Protein AF-A0A972Y7F3-F1 (afdb_monomer)

Secondary structure (DSSP, 8-state):
-EEEEE-TTS-EEEEEE-HHHHHHHTS--TT-BGGGG--HHHHHHHHHHHHHHHHHTS-EEEEEEEE-TTS-EEEEEEEEEEE--SS--TT--EEEEEEEESS-GGGGTTPPP-EEEEEEEEPPPPSSPPP---------

Foldseek 3Di:
DWKWKQDPVRFTATPGDDPVQCLQQVHDRHRPGPLVLDDDPRSVVVVVQQVLQQVQQAKKKWWKWFAFPVGQIFIKMKMKGWDDDPDPPVRITMIDMDIDTPDDPVSCVSTHGRHMGTDDIGHGDDPDDPPPDDDDDDDD

Sequence (140 aa):
LFVIQRSDEGRWLFRNAGDQLNKLLGRDLGQHDCLDFWTGHDRRMVESLIDSVRESRKPGILHATGDTLTGTSVNIELTFAPLPNPQKAANQSRLLGLYQVLQPQLILKGRPVWRHRVTAIYPPKPDRQPPQVRLVASND

pLDDT: mean 89.71, std 11.24, range [52.91, 98.56]

Solvent-accessible surface area (backbone atoms only — not comparable to full-atom values): 8008 Å² total; per-residue (Å²): 89,33,31,34,30,41,43,97,88,68,45,40,23,26,78,44,65,41,71,69,55,25,50,44,55,65,43,84,50,75,69,36,48,65,58,72,60,36,56,79,68,44,27,56,53,52,50,53,41,53,51,45,13,61,75,68,61,32,52,24,39,35,35,27,39,31,28,26,93,88,72,52,74,43,47,31,43,38,39,40,31,59,40,90,62,92,64,87,57,89,77,58,52,36,35,39,33,37,71,42,67,76,55,70,68,72,78,49,69,84,52,29,44,68,47,55,44,73,75,46,76,45,65,41,82,70,94,60,84,72,79,85,78,79,87,77,85,82,87,130

Structure (mmCIF, N/CA/C/O backbone):
data_AF-A0A972Y7F3-F1
#
_entry.id   AF-A0A972Y7F3-F1
#
loop_
_atom_site.group_PDB
_atom_site.id
_atom_site.type_symbol
_atom_site.label_atom_id
_atom_site.label_alt_id
_atom_site.label_comp_id
_atom_site.label_asym_id
_atom_site.label_entity_id
_atom_site.label_seq_id
_atom_site.pdbx_PDB_ins_code
_atom_site.Cartn_x
_atom_site.Cartn_y
_atom_site.Cartn_z
_atom_site.occupancy
_atom_site.B_iso_or_equiv
_atom_site.auth_seq_id
_atom_site.auth_comp_id
_atom_site.auth_asym_id
_atom_site.auth_atom_id
_atom_site.pdbx_PDB_model_num
ATOM 1 N N . LEU A 1 1 ? 7.410 2.488 8.129 1.00 92.31 1 LEU A N 1
ATOM 2 C CA . LEU A 1 1 ? 8.309 2.067 7.030 1.00 92.31 1 LEU A CA 1
ATOM 3 C C . LEU A 1 1 ? 8.355 0.549 6.977 1.00 92.31 1 LEU A C 1
ATOM 5 O O . LEU A 1 1 ? 8.213 -0.090 8.017 1.00 92.31 1 LEU A O 1
ATOM 9 N N . PHE A 1 2 ? 8.540 -0.005 5.789 1.00 95.62 2 PHE A N 1
ATOM 10 C CA . PHE A 1 2 ? 8.709 -1.430 5.541 1.00 95.62 2 PHE A CA 1
ATOM 11 C C . PHE A 1 2 ? 9.546 -1.643 4.276 1.00 95.62 2 PHE A C 1
ATOM 13 O O . PHE A 1 2 ? 9.724 -0.723 3.484 1.00 95.62 2 PHE A O 1
ATOM 20 N N . VAL A 1 3 ? 10.058 -2.850 4.071 1.00 95.75 3 VAL A N 1
ATOM 21 C CA . VAL A 1 3 ? 10.740 -3.259 2.843 1.00 95.75 3 VAL A CA 1
ATOM 22 C C . VAL A 1 3 ? 10.045 -4.489 2.295 1.00 95.75 3 VAL A C 1
ATOM 24 O O . VAL A 1 3 ? 9.919 -5.489 3.004 1.00 95.75 3 VAL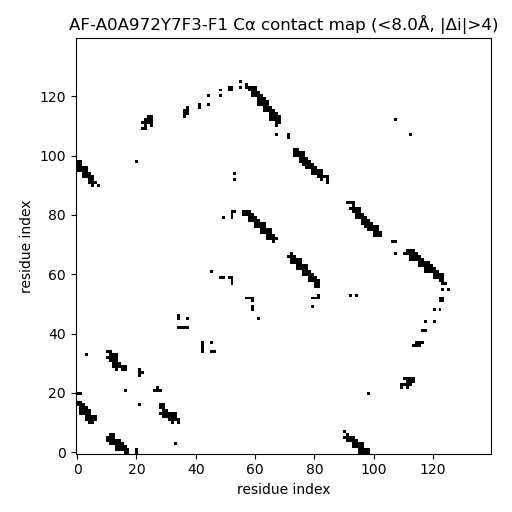 A O 1
ATOM 27 N N . ILE A 1 4 ? 9.665 -4.429 1.022 1.00 96.06 4 ILE A N 1
ATOM 28 C CA . ILE A 1 4 ? 9.199 -5.590 0.264 1.00 96.06 4 ILE A CA 1
ATOM 29 C C . ILE A 1 4 ? 10.252 -6.009 -0.752 1.00 96.06 4 ILE A C 1
ATOM 31 O O . ILE A 1 4 ? 11.029 -5.193 -1.253 1.00 96.06 4 ILE A O 1
ATOM 35 N N . GLN A 1 5 ? 10.283 -7.298 -1.050 1.00 94.38 5 GLN A N 1
ATOM 36 C CA . GLN A 1 5 ? 11.164 -7.869 -2.053 1.00 94.38 5 GLN A CA 1
ATOM 37 C C . GLN A 1 5 ? 10.403 -8.877 -2.894 1.00 94.38 5 GLN A C 1
ATOM 39 O O . GLN A 1 5 ? 9.663 -9.703 -2.358 1.00 94.38 5 GLN A O 1
ATOM 44 N N . ARG A 1 6 ? 10.647 -8.838 -4.202 1.00 93.25 6 ARG A N 1
ATOM 45 C CA . ARG A 1 6 ? 10.110 -9.831 -5.124 1.00 93.25 6 ARG A CA 1
ATOM 46 C C . ARG A 1 6 ? 10.744 -11.199 -4.852 1.00 93.25 6 ARG A C 1
ATOM 48 O O . ARG A 1 6 ? 11.971 -11.296 -4.766 1.00 93.25 6 ARG A O 1
ATOM 55 N N . SER A 1 7 ? 9.924 -12.227 -4.661 1.00 91.31 7 SER A N 1
ATOM 56 C CA . SER A 1 7 ? 10.361 -13.624 -4.625 1.00 91.31 7 SER A CA 1
ATOM 57 C C . SER A 1 7 ? 10.546 -14.174 -6.041 1.00 91.31 7 SER A C 1
ATOM 59 O O . SER A 1 7 ? 10.103 -13.562 -7.015 1.00 91.31 7 SER A O 1
ATOM 61 N N . ASP A 1 8 ? 11.159 -15.351 -6.150 1.00 88.44 8 ASP A N 1
ATOM 62 C CA . ASP A 1 8 ? 11.318 -16.049 -7.433 1.00 88.44 8 ASP A CA 1
ATOM 63 C C . ASP A 1 8 ? 9.964 -16.480 -8.029 1.00 88.44 8 ASP A C 1
ATOM 65 O O . ASP A 1 8 ? 9.802 -16.536 -9.243 1.00 88.44 8 ASP A O 1
ATOM 69 N N . GLU A 1 9 ? 8.955 -16.677 -7.177 1.00 89.44 9 GLU A N 1
ATOM 70 C CA . GLU A 1 9 ? 7.557 -16.945 -7.553 1.00 89.44 9 GLU A CA 1
ATOM 71 C C . GLU A 1 9 ? 6.778 -15.670 -7.934 1.00 89.44 9 GLU A C 1
ATOM 73 O O . GLU A 1 9 ? 5.576 -15.716 -8.181 1.00 89.44 9 GLU A O 1
ATOM 78 N N . GLY A 1 10 ? 7.431 -14.504 -7.939 1.00 88.88 10 GLY A N 1
ATOM 79 C CA . GLY A 1 10 ? 6.825 -13.231 -8.326 1.00 88.88 10 GLY A CA 1
ATOM 80 C C . GLY A 1 10 ? 6.041 -12.506 -7.227 1.00 88.88 10 GLY A C 1
ATOM 81 O O . GLY A 1 10 ? 5.544 -11.414 -7.491 1.00 88.88 10 GLY A O 1
ATOM 82 N N . ARG A 1 11 ? 5.978 -13.047 -6.004 1.00 93.62 11 ARG A N 1
ATOM 83 C CA . ARG A 1 11 ? 5.279 -12.444 -4.851 1.00 93.62 11 ARG A CA 1
ATOM 84 C C . ARG A 1 11 ? 6.071 -11.296 -4.233 1.00 93.62 11 ARG A C 1
ATOM 86 O O . ARG A 1 11 ? 7.302 -11.321 -4.241 1.00 93.62 11 ARG A O 1
ATOM 93 N N . TRP A 1 12 ? 5.394 -10.323 -3.624 1.00 95.12 12 TRP A N 1
ATOM 94 C CA . TRP A 1 12 ? 6.042 -9.172 -2.981 1.00 95.12 12 TRP A CA 1
ATOM 95 C C . TRP A 1 12 ? 6.097 -9.334 -1.467 1.00 95.12 12 TRP A C 1
ATOM 97 O O . TRP A 1 12 ? 5.266 -8.811 -0.731 1.00 95.12 12 TRP A O 1
ATOM 107 N N . LEU A 1 13 ? 7.106 -10.060 -0.991 1.00 95.50 13 LEU A N 1
ATOM 108 C CA . LEU A 1 13 ? 7.199 -10.450 0.413 1.00 95.50 13 LEU A CA 1
ATOM 109 C C . LEU A 1 13 ? 7.775 -9.331 1.280 1.00 95.50 13 LEU A C 1
ATOM 111 O O . LEU A 1 13 ? 8.808 -8.750 0.931 1.00 95.50 13 LEU A O 1
ATOM 115 N N . PHE A 1 14 ? 7.189 -9.085 2.452 1.00 95.50 14 PHE A N 1
ATOM 116 C CA . PHE A 1 14 ? 7.831 -8.241 3.460 1.00 95.50 14 PHE A CA 1
ATOM 117 C C . PHE A 1 14 ? 9.122 -8.901 3.956 1.00 95.50 14 PHE A C 1
ATOM 119 O O . PHE A 1 14 ? 9.129 -10.018 4.479 1.00 95.50 14 PHE A O 1
ATOM 126 N N . ARG A 1 15 ? 10.233 -8.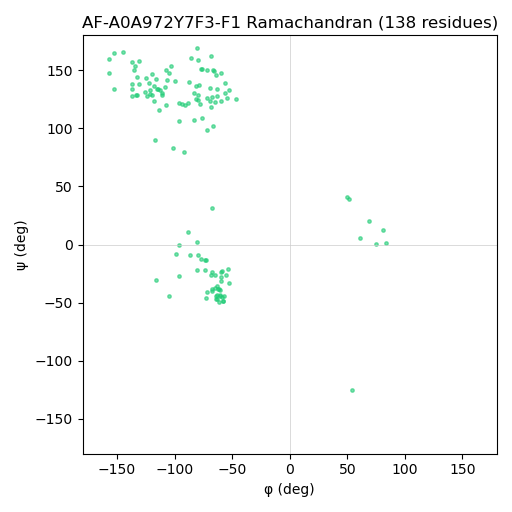178 3.811 1.00 93.44 15 ARG A N 1
ATOM 127 C CA . ARG A 1 15 ? 11.543 -8.536 4.379 1.00 93.44 15 ARG A CA 1
ATOM 128 C C . ARG A 1 15 ? 11.800 -7.849 5.706 1.00 93.44 15 ARG A C 1
ATOM 130 O O . ARG A 1 15 ? 12.562 -8.352 6.520 1.00 93.44 15 ARG A O 1
ATOM 137 N N . ASN A 1 16 ? 11.187 -6.690 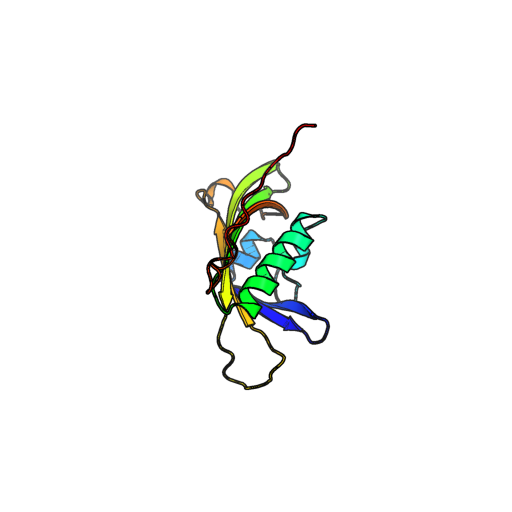5.897 1.00 91.44 16 ASN A N 1
ATOM 138 C CA . ASN A 1 16 ? 11.226 -5.944 7.139 1.00 91.44 16 ASN A CA 1
ATOM 139 C C . ASN A 1 16 ? 9.941 -5.118 7.231 1.00 91.44 16 ASN A C 1
ATOM 141 O O . ASN A 1 16 ? 9.564 -4.463 6.260 1.00 91.44 16 ASN A O 1
ATOM 145 N N . ALA A 1 17 ? 9.288 -5.126 8.382 1.00 90.94 17 ALA A N 1
ATOM 146 C CA . ALA A 1 17 ? 8.241 -4.182 8.722 1.00 90.94 17 ALA A CA 1
ATOM 147 C C . ALA A 1 17 ? 8.458 -3.742 10.168 1.00 90.94 17 ALA A C 1
ATOM 149 O O . ALA A 1 17 ? 8.710 -4.573 11.036 1.00 90.94 17 ALA A O 1
ATOM 150 N N . GLY A 1 18 ? 8.381 -2.436 10.429 1.00 87.25 18 GLY A N 1
ATOM 151 C CA . GLY A 1 18 ? 8.495 -1.948 11.802 1.00 87.25 18 GLY A CA 1
ATOM 152 C C . GLY A 1 18 ? 7.314 -2.407 12.662 1.00 87.25 18 GLY A C 1
ATOM 153 O O . GLY A 1 18 ? 6.189 -2.493 12.168 1.00 87.25 18 GLY A O 1
ATOM 154 N N . ASP A 1 19 ? 7.541 -2.606 13.963 1.00 90.88 19 ASP A N 1
ATOM 155 C CA . ASP A 1 19 ? 6.533 -3.096 14.921 1.00 90.88 19 ASP A CA 1
ATOM 156 C C . ASP A 1 19 ? 5.226 -2.298 14.910 1.00 90.88 19 ASP A C 1
ATOM 158 O O . ASP A 1 19 ? 4.141 -2.842 15.117 1.00 90.88 19 ASP A O 1
ATOM 162 N N . GLN A 1 20 ? 5.309 -0.991 14.652 1.00 90.19 20 GLN A N 1
ATOM 163 C CA . GLN A 1 20 ? 4.128 -0.141 14.536 1.00 90.19 20 GLN A CA 1
ATOM 164 C C . GLN A 1 20 ? 3.228 -0.566 13.370 1.00 90.19 20 GLN A C 1
ATOM 166 O O . GLN A 1 20 ? 2.009 -0.538 13.507 1.00 90.19 20 GLN A O 1
ATOM 171 N N . LEU A 1 21 ? 3.806 -0.982 12.240 1.00 93.56 21 LEU A N 1
ATOM 172 C CA . LEU A 1 21 ? 3.034 -1.453 11.095 1.00 93.56 21 LEU A CA 1
ATOM 173 C C . LEU A 1 21 ? 2.404 -2.821 11.374 1.00 93.56 21 LEU A C 1
ATOM 175 O O . LEU A 1 21 ? 1.229 -3.006 11.068 1.00 93.56 21 LEU A O 1
ATOM 179 N N . ASN A 1 22 ? 3.137 -3.728 12.027 1.00 93.56 22 ASN A N 1
ATOM 180 C CA . ASN A 1 22 ? 2.596 -5.017 12.469 1.00 93.56 22 ASN A CA 1
ATOM 181 C C . ASN A 1 22 ? 1.373 -4.819 13.382 1.00 93.56 22 ASN A C 1
ATOM 183 O O . ASN A 1 22 ? 0.333 -5.445 13.187 1.00 93.56 22 ASN A O 1
ATOM 187 N N . LYS A 1 23 ? 1.455 -3.880 14.336 1.00 92.94 23 LYS A N 1
ATOM 188 C CA . LYS A 1 23 ? 0.326 -3.507 15.209 1.00 92.94 23 LYS A CA 1
ATOM 189 C C . LYS A 1 23 ? -0.834 -2.887 14.428 1.00 92.94 23 LYS A C 1
ATOM 191 O O . LYS A 1 23 ? -1.981 -3.256 14.662 1.00 92.94 23 LYS A O 1
ATOM 196 N N . LEU A 1 24 ? -0.550 -1.978 13.491 1.00 94.19 24 LEU A N 1
ATOM 197 C CA . LEU A 1 24 ? -1.574 -1.333 12.660 1.00 94.19 24 LEU A CA 1
ATOM 198 C C . LEU A 1 24 ? -2.323 -2.327 11.769 1.00 94.19 24 LEU A C 1
ATOM 200 O O . LEU A 1 24 ? -3.518 -2.147 11.566 1.00 94.19 24 LEU A O 1
ATOM 204 N N . LEU A 1 25 ? -1.650 -3.360 11.259 1.00 94.00 25 LEU A N 1
ATOM 205 C CA . LEU A 1 25 ? -2.251 -4.395 10.407 1.00 94.00 25 LEU A CA 1
ATOM 206 C C . LEU A 1 25 ? -2.669 -5.655 11.188 1.00 94.00 25 LEU A C 1
ATOM 208 O O . LEU A 1 25 ? -3.212 -6.594 10.612 1.00 94.00 25 LEU A O 1
ATOM 212 N N . GLY A 1 26 ? -2.448 -5.674 12.507 1.00 92.00 26 GLY A N 1
ATOM 213 C CA . GLY A 1 26 ? -2.908 -6.725 13.416 1.00 92.00 26 GLY A CA 1
ATOM 214 C C . GLY A 1 26 ? -2.227 -8.083 13.246 1.00 92.00 26 GLY A C 1
ATOM 215 O O . GLY A 1 26 ? -2.803 -9.092 13.647 1.00 92.00 26 GLY A O 1
ATOM 216 N N . ARG A 1 27 ? -1.041 -8.139 12.631 1.00 90.81 27 ARG A N 1
ATOM 217 C CA . ARG A 1 27 ? -0.276 -9.379 12.430 1.00 90.81 27 ARG A CA 1
ATOM 218 C C . ARG A 1 27 ? 1.206 -9.110 12.225 1.00 90.81 27 ARG A C 1
ATOM 220 O O . ARG A 1 27 ? 1.591 -8.011 11.837 1.00 90.81 27 ARG A O 1
ATOM 227 N N . ASP A 1 28 ? 2.017 -10.138 12.448 1.00 91.62 28 ASP A N 1
ATOM 228 C CA . ASP A 1 28 ? 3.400 -10.134 11.984 1.00 91.62 28 ASP A CA 1
ATOM 229 C C . ASP A 1 28 ? 3.418 -10.238 10.456 1.00 91.62 28 ASP A C 1
ATOM 231 O O . ASP A 1 28 ? 2.830 -11.148 9.870 1.00 91.62 28 ASP A O 1
ATOM 235 N N . LEU A 1 29 ? 4.054 -9.264 9.814 1.00 91.44 29 LEU A N 1
ATOM 236 C CA . LEU A 1 29 ? 4.113 -9.157 8.364 1.00 91.44 29 LEU A CA 1
ATOM 237 C C . LEU A 1 29 ? 5.265 -9.953 7.766 1.00 91.44 29 LEU A C 1
ATOM 239 O O . LEU A 1 29 ? 5.305 -10.097 6.548 1.00 91.44 29 LEU A O 1
ATOM 243 N N . GLY A 1 30 ? 6.183 -10.487 8.577 1.00 89.06 30 GLY A N 1
ATOM 244 C CA . GLY A 1 30 ? 7.318 -11.268 8.094 1.00 89.06 30 GLY A CA 1
ATOM 245 C C . GLY A 1 30 ? 6.901 -12.314 7.055 1.00 89.06 30 GLY A C 1
ATOM 246 O O . GLY A 1 30 ? 6.001 -13.114 7.301 1.00 89.06 30 GLY A O 1
ATOM 247 N N . GLN A 1 31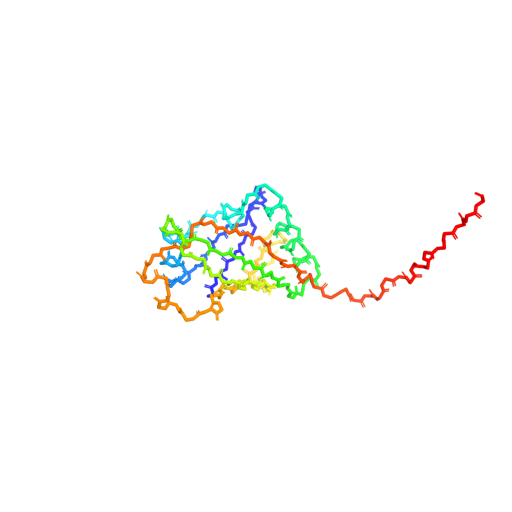 ? 7.535 -12.276 5.875 1.00 83.12 31 GLN A N 1
ATOM 248 C CA . GLN A 1 31 ? 7.311 -13.206 4.754 1.00 83.12 31 GLN A CA 1
ATOM 249 C C . GLN A 1 31 ? 5.887 -13.233 4.168 1.00 83.12 31 GLN A C 1
ATOM 251 O O . GLN A 1 31 ? 5.619 -14.041 3.280 1.00 83.12 31 GLN A O 1
ATOM 256 N N . HIS A 1 32 ? 4.979 -12.358 4.605 1.00 93.31 32 HIS A N 1
ATOM 257 C CA . HIS A 1 32 ? 3.667 -12.220 3.980 1.00 93.31 32 HIS A CA 1
ATOM 258 C C . HIS A 1 32 ? 3.783 -11.453 2.666 1.00 93.31 32 HIS A C 1
ATOM 260 O O . HIS A 1 32 ? 4.659 -10.599 2.508 1.00 93.31 32 HIS A O 1
ATOM 266 N N . ASP A 1 33 ? 2.885 -11.739 1.728 1.00 95.38 33 ASP A N 1
ATOM 267 C CA . ASP A 1 33 ? 2.800 -10.983 0.486 1.00 95.38 33 ASP A CA 1
ATOM 268 C C . ASP A 1 33 ? 2.050 -9.671 0.730 1.00 95.38 33 ASP A C 1
ATOM 270 O O . ASP A 1 33 ? 0.954 -9.636 1.290 1.00 95.38 33 ASP A O 1
ATOM 274 N N . CYS A 1 34 ? 2.657 -8.566 0.312 1.00 95.25 34 CYS A N 1
ATOM 275 C CA . CYS A 1 34 ? 2.095 -7.227 0.416 1.00 95.25 34 CYS A CA 1
ATOM 276 C C . CYS A 1 34 ? 0.767 -7.089 -0.332 1.00 95.25 34 CYS A C 1
ATOM 278 O O . CYS A 1 34 ? -0.088 -6.300 0.075 1.00 95.25 34 CYS A O 1
ATOM 280 N N . LEU A 1 35 ? 0.559 -7.881 -1.384 1.00 96.06 35 LEU A N 1
ATOM 281 C CA . LEU A 1 35 ? -0.683 -7.857 -2.143 1.00 96.06 35 LEU A CA 1
ATOM 282 C C . LEU A 1 35 ? -1.859 -8.518 -1.406 1.00 96.06 35 LEU A C 1
ATOM 284 O O . LEU A 1 35 ? -3.004 -8.316 -1.809 1.00 96.06 35 LEU A O 1
ATOM 288 N N . ASP A 1 36 ? -1.623 -9.270 -0.326 1.00 94.62 36 ASP A N 1
ATOM 289 C CA . ASP A 1 36 ? -2.680 -9.993 0.405 1.00 94.62 36 ASP A CA 1
ATOM 290 C C . ASP A 1 36 ? -3.592 -9.068 1.229 1.00 94.62 36 ASP A C 1
ATOM 292 O O . ASP A 1 36 ? -4.677 -9.473 1.641 1.00 94.62 36 ASP A O 1
ATOM 296 N N . PHE A 1 37 ? -3.200 -7.804 1.417 1.00 93.19 37 PHE A N 1
ATOM 297 C CA . PHE A 1 37 ? -4.036 -6.762 2.035 1.00 93.19 37 PHE A CA 1
ATOM 298 C C . PHE A 1 37 ? -5.070 -6.163 1.072 1.00 93.19 37 PHE A C 1
ATOM 300 O O . PHE A 1 37 ? -5.948 -5.404 1.483 1.00 93.19 37 PHE A O 1
ATOM 307 N N . TRP A 1 38 ? -4.978 -6.506 -0.211 1.00 96.12 38 TRP A N 1
ATOM 308 C CA . TRP A 1 38 ? -5.798 -5.954 -1.278 1.00 96.12 38 TRP A CA 1
ATOM 309 C C . TRP A 1 38 ? -6.595 -7.069 -1.944 1.00 96.12 38 TRP A C 1
ATOM 311 O O . TRP A 1 38 ? -6.134 -8.202 -2.081 1.00 96.12 38 TRP A O 1
ATOM 321 N N . THR A 1 39 ? -7.804 -6.753 -2.399 1.00 94.88 39 THR A N 1
ATOM 322 C CA . THR A 1 39 ? -8.705 -7.747 -2.999 1.00 94.88 39 THR A CA 1
ATOM 323 C C . THR A 1 39 ? -9.257 -7.257 -4.331 1.00 94.88 39 THR A C 1
ATOM 325 O O . THR A 1 39 ? -9.266 -6.061 -4.614 1.00 94.88 39 THR A O 1
ATOM 328 N N . GLY A 1 40 ? -9.697 -8.185 -5.183 1.00 96.19 40 GLY A N 1
ATOM 329 C CA . GLY A 1 40 ? -10.393 -7.858 -6.428 1.00 96.19 40 GLY A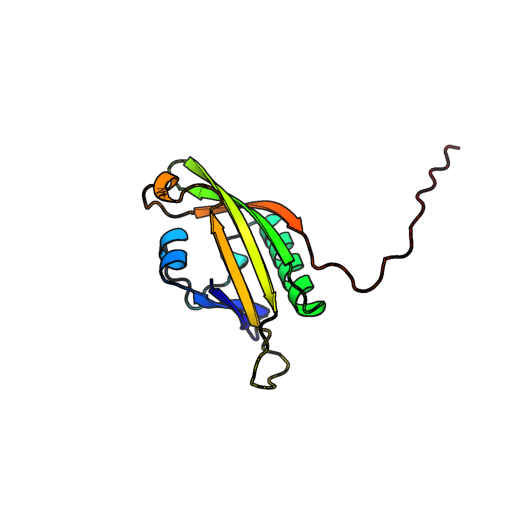 CA 1
ATOM 330 C C . GLY A 1 40 ? -9.624 -6.891 -7.337 1.00 96.19 40 GLY A C 1
ATOM 331 O O . GLY A 1 40 ? -8.488 -7.157 -7.730 1.00 96.19 40 GLY A O 1
ATOM 332 N N . HIS A 1 41 ? -10.276 -5.788 -7.714 1.00 96.00 41 HIS A N 1
ATOM 333 C CA . HIS A 1 41 ? -9.691 -4.763 -8.581 1.00 96.00 41 HIS A CA 1
ATOM 334 C C . HIS A 1 41 ? -8.543 -4.005 -7.906 1.00 96.00 41 HIS A C 1
ATOM 336 O O . HIS A 1 41 ? -7.519 -3.764 -8.545 1.00 96.00 41 HIS A O 1
ATOM 342 N N . ASP A 1 42 ? -8.677 -3.724 -6.610 1.00 97.94 42 ASP A N 1
ATOM 343 C CA . ASP A 1 42 ? -7.678 -3.004 -5.823 1.00 97.94 42 ASP A CA 1
ATOM 344 C C . ASP A 1 42 ? -6.345 -3.745 -5.796 1.00 97.94 42 ASP A C 1
ATOM 346 O O . ASP A 1 42 ? -5.296 -3.131 -5.963 1.00 97.94 42 ASP A O 1
ATOM 350 N N . ARG A 1 43 ? -6.376 -5.081 -5.698 1.00 97.69 43 ARG A N 1
ATOM 351 C CA . ARG A 1 43 ? -5.155 -5.895 -5.774 1.00 97.69 43 ARG A CA 1
ATOM 352 C C . ARG A 1 43 ? -4.393 -5.673 -7.080 1.00 97.69 43 ARG A C 1
ATOM 354 O O . ARG A 1 43 ? -3.194 -5.421 -7.038 1.00 97.69 43 ARG A O 1
ATOM 361 N N . ARG A 1 44 ? -5.089 -5.719 -8.222 1.00 97.06 44 ARG A N 1
ATOM 362 C CA . ARG A 1 44 ? -4.476 -5.517 -9.551 1.00 97.06 44 ARG A CA 1
ATOM 363 C C . ARG A 1 44 ? -3.934 -4.100 -9.722 1.00 97.06 44 ARG A C 1
ATOM 365 O O . ARG A 1 44 ? -2.887 -3.899 -10.326 1.00 97.06 44 ARG A O 1
ATOM 372 N N . MET A 1 45 ? -4.646 -3.119 -9.180 1.00 97.38 45 MET A N 1
ATOM 373 C CA . MET A 1 45 ? -4.228 -1.721 -9.182 1.00 97.38 45 MET A CA 1
ATOM 374 C C . MET A 1 45 ? -2.929 -1.504 -8.394 1.00 97.38 45 MET A C 1
ATOM 376 O O . MET A 1 45 ? -2.003 -0.863 -8.891 1.00 97.38 45 MET A O 1
ATOM 380 N N . VAL A 1 46 ? -2.830 -2.074 -7.191 1.00 98.12 46 VAL A N 1
ATOM 381 C CA . VAL A 1 46 ? -1.617 -1.976 -6.365 1.00 98.12 46 VAL A CA 1
ATOM 382 C C . VAL A 1 46 ? -0.450 -2.740 -6.984 1.00 98.12 46 VAL A C 1
ATOM 384 O O . VAL A 1 46 ? 0.669 -2.231 -6.996 1.00 98.12 46 VAL A O 1
ATOM 387 N N . GLU A 1 47 ? -0.703 -3.917 -7.555 1.00 97.56 47 GLU A N 1
ATOM 388 C CA . GLU A 1 47 ? 0.295 -4.678 -8.311 1.00 97.56 47 GLU A CA 1
ATOM 389 C C . GLU A 1 47 ? 0.859 -3.859 -9.482 1.00 97.56 47 GLU A C 1
ATOM 391 O O . GLU A 1 47 ? 2.074 -3.686 -9.583 1.00 97.56 47 GLU A O 1
ATOM 396 N N . SER A 1 48 ? -0.010 -3.241 -10.289 1.00 96.81 48 SER A N 1
ATOM 397 C CA . SER A 1 48 ? 0.401 -2.376 -11.401 1.00 96.81 48 SER A CA 1
ATOM 398 C C . SER A 1 48 ? 1.216 -1.158 -10.947 1.00 96.81 48 SER A C 1
ATOM 400 O O . SER A 1 48 ? 2.183 -0.779 -11.616 1.00 96.81 48 SER A O 1
ATOM 402 N N . LEU A 1 49 ? 0.869 -0.548 -9.808 1.00 98.00 49 LEU A N 1
ATOM 403 C CA . LEU A 1 49 ? 1.653 0.545 -9.231 1.00 98.00 49 LEU A CA 1
ATOM 404 C C . LEU A 1 49 ? 3.054 0.070 -8.826 1.00 98.00 49 LEU A C 1
ATOM 406 O O . LEU A 1 49 ? 4.043 0.729 -9.147 1.00 98.00 49 LEU A O 1
ATOM 410 N N . ILE A 1 50 ? 3.142 -1.067 -8.135 1.00 97.12 50 ILE A N 1
ATOM 411 C CA . ILE A 1 50 ? 4.407 -1.657 -7.690 1.00 97.12 50 ILE A CA 1
ATOM 412 C C . ILE A 1 50 ? 5.308 -1.994 -8.887 1.00 97.12 50 ILE A C 1
ATOM 414 O O . ILE A 1 50 ? 6.500 -1.674 -8.866 1.00 97.12 50 ILE A O 1
ATOM 418 N N . ASP A 1 51 ? 4.748 -2.582 -9.946 1.00 95.12 51 ASP A N 1
ATOM 419 C CA . ASP A 1 51 ? 5.483 -2.874 -11.178 1.00 95.12 51 ASP A CA 1
ATOM 420 C C . ASP A 1 51 ? 5.973 -1.592 -11.863 1.00 95.12 51 ASP A C 1
ATOM 422 O O . ASP A 1 51 ? 7.150 -1.502 -12.217 1.00 95.12 51 ASP A O 1
ATOM 426 N N . SER A 1 52 ? 5.129 -0.557 -11.935 1.00 95.19 52 SER A N 1
ATOM 427 C CA . SER A 1 52 ? 5.514 0.749 -12.489 1.00 95.19 52 SER A CA 1
ATOM 428 C C . SER A 1 52 ? 6.688 1.367 -11.723 1.00 95.19 52 SER A C 1
ATOM 430 O O . SER A 1 52 ? 7.650 1.828 -12.332 1.00 95.19 52 SER A O 1
ATOM 432 N N . VAL A 1 53 ? 6.648 1.337 -10.385 1.00 95.75 53 VAL A N 1
ATOM 433 C CA . VAL A 1 53 ? 7.728 1.824 -9.504 1.00 95.75 53 VAL A CA 1
ATOM 434 C C . VAL A 1 53 ? 9.026 1.053 -9.733 1.00 95.75 53 VAL A C 1
ATOM 436 O O . VAL A 1 53 ? 10.105 1.653 -9.799 1.00 95.75 53 VAL A O 1
ATOM 439 N N . ARG A 1 54 ? 8.938 -0.278 -9.863 1.00 92.62 54 ARG A N 1
ATOM 440 C CA . ARG A 1 54 ? 10.089 -1.144 -10.145 1.00 92.62 54 ARG A CA 1
ATOM 441 C C . ARG A 1 54 ? 10.728 -0.789 -11.486 1.00 92.62 54 ARG A C 1
ATOM 443 O O . ARG A 1 54 ? 11.947 -0.635 -11.552 1.00 92.62 54 ARG A O 1
ATOM 450 N N . GLU A 1 55 ? 9.920 -0.685 -12.533 1.00 91.12 55 GLU A N 1
ATOM 451 C CA . GLU A 1 55 ? 10.378 -0.505 -13.913 1.00 91.12 55 GLU A CA 1
ATOM 452 C C . GLU A 1 55 ? 10.917 0.898 -14.161 1.00 91.12 55 GLU A C 1
ATOM 454 O O . GLU A 1 55 ? 12.014 1.053 -14.697 1.00 91.12 55 GLU A O 1
ATOM 459 N N . SER A 1 56 ? 10.204 1.926 -13.699 1.00 92.06 56 SER A N 1
ATOM 460 C CA . SER A 1 56 ? 10.632 3.313 -13.872 1.00 92.06 56 SER A CA 1
ATOM 461 C C . SER A 1 56 ? 11.751 3.718 -12.912 1.00 92.06 56 SER A C 1
ATOM 463 O O . SER A 1 56 ? 12.308 4.803 -13.052 1.00 92.06 56 SER A O 1
ATOM 465 N N . ARG A 1 57 ? 12.031 2.904 -11.883 1.00 91.56 57 ARG A N 1
ATOM 466 C CA . ARG A 1 57 ? 12.950 3.219 -10.778 1.00 91.56 57 ARG A CA 1
ATOM 467 C C . ARG A 1 57 ? 12.667 4.589 -10.147 1.00 91.56 57 ARG A C 1
ATOM 469 O O . ARG A 1 57 ? 13.589 5.322 -9.788 1.00 91.56 57 ARG A O 1
ATOM 476 N N . LYS A 1 58 ? 11.387 4.918 -9.965 1.00 94.00 58 LYS A N 1
ATOM 477 C CA . LYS A 1 58 ? 10.925 6.178 -9.365 1.00 94.00 58 LYS A CA 1
ATOM 478 C C . LYS A 1 58 ? 9.785 5.922 -8.376 1.00 94.00 58 LYS A C 1
ATOM 480 O O . LYS A 1 58 ? 9.115 4.902 -8.506 1.00 94.00 58 LYS A O 1
ATOM 485 N N . PRO A 1 59 ? 9.550 6.820 -7.405 1.00 96.56 59 PRO A N 1
ATOM 486 C CA . PRO A 1 59 ? 8.501 6.628 -6.413 1.00 96.56 59 PRO A CA 1
ATOM 487 C C . PRO A 1 59 ? 7.095 6.674 -7.013 1.00 96.56 59 PRO A C 1
ATOM 489 O O . PRO A 1 59 ? 6.847 7.406 -7.973 1.00 96.56 59 PRO A O 1
ATOM 492 N N . GLY A 1 60 ? 6.180 5.937 -6.393 1.00 97.88 60 GLY A N 1
ATOM 493 C CA . GLY A 1 60 ? 4.750 5.944 -6.678 1.00 97.88 60 GLY A CA 1
ATOM 494 C C . GLY A 1 60 ? 3.954 5.991 -5.378 1.00 97.88 60 GLY A C 1
ATOM 495 O O . GLY A 1 60 ? 4.419 5.505 -4.343 1.00 97.88 60 GLY A O 1
ATOM 496 N N . ILE A 1 61 ? 2.773 6.602 -5.427 1.00 98.25 61 ILE A N 1
ATOM 497 C CA . ILE A 1 61 ? 1.923 6.834 -4.255 1.00 98.25 61 ILE A CA 1
ATOM 498 C C . ILE A 1 61 ? 0.539 6.240 -4.512 1.00 98.25 61 ILE A C 1
ATOM 500 O O . ILE A 1 61 ? 0.011 6.292 -5.622 1.00 98.25 61 ILE A O 1
ATOM 504 N N . LEU A 1 62 ? -0.053 5.690 -3.465 1.00 98.06 62 LEU A N 1
ATOM 505 C CA . LEU A 1 62 ? -1.409 5.181 -3.419 1.00 98.06 62 LEU A CA 1
ATOM 506 C C . LEU A 1 62 ? -2.137 5.845 -2.253 1.00 98.06 62 LEU A C 1
ATOM 508 O O . LEU A 1 62 ? -1.651 5.829 -1.123 1.00 98.06 62 LEU A O 1
ATOM 512 N N . HIS A 1 63 ? -3.335 6.355 -2.510 1.00 98.56 63 HIS A N 1
ATOM 513 C CA . HIS A 1 63 ? -4.301 6.685 -1.470 1.00 98.56 63 HIS A CA 1
ATOM 514 C C . HIS A 1 63 ? -5.331 5.574 -1.357 1.00 98.56 63 HIS A C 1
ATOM 516 O O . HIS A 1 63 ? -5.778 4.997 -2.352 1.00 98.56 63 HIS A O 1
ATOM 522 N N . ALA A 1 64 ? -5.700 5.276 -0.120 1.00 98.44 64 ALA A N 1
ATOM 523 C CA . ALA A 1 64 ? -6.672 4.259 0.207 1.00 98.44 64 ALA A CA 1
ATOM 524 C C . ALA A 1 64 ? -7.502 4.667 1.425 1.00 98.44 64 ALA A C 1
ATOM 526 O O . ALA A 1 64 ? -7.150 5.568 2.185 1.00 98.44 64 ALA A O 1
ATOM 527 N N . THR A 1 65 ? -8.598 3.952 1.631 1.00 97.75 65 THR A N 1
ATOM 528 C CA . THR A 1 65 ? -9.287 3.882 2.920 1.00 97.75 65 THR A CA 1
ATOM 529 C C . THR A 1 65 ? -8.966 2.561 3.598 1.00 97.75 65 THR A C 1
ATOM 531 O O . THR A 1 65 ? -8.634 1.576 2.934 1.00 97.75 65 THR A O 1
ATOM 534 N N . GLY A 1 66 ? -9.042 2.549 4.923 1.00 96.81 66 GLY A N 1
ATOM 535 C CA . GLY A 1 66 ? -8.846 1.374 5.753 1.00 96.81 66 GLY A CA 1
ATOM 536 C C . GLY A 1 66 ? -9.932 1.264 6.803 1.00 96.81 66 GLY A C 1
ATOM 537 O O . GLY A 1 66 ? -10.152 2.213 7.551 1.00 96.81 66 GLY A O 1
ATOM 538 N N . ASP A 1 67 ? -10.560 0.100 6.894 1.00 96.69 67 ASP A N 1
ATOM 539 C CA . ASP A 1 67 ? -11.611 -0.170 7.866 1.00 96.69 67 ASP A CA 1
ATOM 540 C C . ASP A 1 67 ? -11.115 -1.114 8.961 1.00 96.69 67 ASP A C 1
ATOM 542 O O . ASP A 1 67 ? -10.500 -2.151 8.686 1.00 96.69 67 ASP A O 1
ATOM 546 N N . THR A 1 68 ? -11.433 -0.794 10.213 1.00 96.00 68 THR A N 1
ATOM 547 C CA . THR A 1 68 ? -11.366 -1.758 11.314 1.00 96.00 68 THR A CA 1
ATOM 548 C C . THR A 1 68 ? -12.601 -2.662 11.297 1.00 96.00 68 THR A C 1
ATOM 550 O O . THR A 1 68 ? -13.661 -2.284 10.794 1.00 96.00 68 THR A O 1
ATOM 553 N N . LEU A 1 69 ? -12.521 -3.838 11.929 1.00 93.25 69 LEU A N 1
ATOM 554 C CA . LEU A 1 69 ? -13.677 -4.744 12.065 1.00 93.25 69 LEU A CA 1
ATOM 555 C C . LEU A 1 69 ? -14.870 -4.118 12.806 1.00 93.25 69 LEU A C 1
ATOM 557 O O . LEU A 1 69 ? -16.008 -4.525 12.616 1.00 93.25 69 LEU A O 1
ATOM 561 N N . THR A 1 70 ? -14.622 -3.103 13.634 1.00 92.44 70 THR A N 1
ATOM 562 C CA . THR A 1 70 ? -15.661 -2.370 14.369 1.00 92.44 70 THR A CA 1
ATOM 563 C C . THR A 1 70 ? -16.236 -1.191 13.573 1.00 92.44 70 THR A C 1
ATOM 565 O O . THR A 1 70 ? -16.884 -0.329 14.161 1.00 92.44 70 THR A O 1
ATOM 568 N N . GLY A 1 71 ? -15.922 -1.077 12.279 1.00 92.44 71 GLY A N 1
ATOM 569 C CA . GLY A 1 71 ? -16.482 -0.067 11.377 1.00 92.44 71 GLY A CA 1
ATOM 570 C C . GLY A 1 71 ? -15.842 1.322 11.451 1.00 92.44 71 GLY A C 1
ATOM 571 O O . GLY A 1 71 ? -16.397 2.272 10.910 1.00 92.44 71 GLY A O 1
ATOM 572 N N . THR A 1 72 ? -14.692 1.484 12.114 1.00 95.62 72 THR A N 1
ATOM 573 C CA . THR A 1 72 ? -13.953 2.756 12.054 1.00 95.62 72 THR A CA 1
ATOM 574 C C . THR A 1 72 ? -13.170 2.813 10.748 1.00 95.62 72 THR A C 1
ATOM 576 O O . THR A 1 72 ? -12.370 1.916 10.498 1.00 95.62 72 THR A O 1
ATOM 579 N N . SER A 1 73 ? -13.384 3.863 9.953 1.00 95.69 73 SER A N 1
ATOM 580 C CA . SER A 1 73 ? -12.689 4.073 8.681 1.00 95.69 73 SER A CA 1
ATOM 581 C C . SER A 1 73 ? -11.646 5.185 8.798 1.00 95.69 73 SER A C 1
ATOM 583 O O . SER A 1 73 ? -11.869 6.187 9.483 1.00 95.69 73 SER A O 1
ATOM 585 N N . VAL A 1 74 ? -10.502 5.005 8.144 1.00 97.12 74 VAL A N 1
ATOM 586 C CA . VAL A 1 74 ? -9.402 5.974 8.084 1.00 97.12 74 VAL A CA 1
ATOM 587 C C . VAL A 1 74 ? -8.874 6.114 6.661 1.00 97.12 74 VAL A C 1
ATOM 589 O O . VAL A 1 74 ? -8.948 5.181 5.870 1.00 97.12 74 VAL A O 1
ATOM 592 N N . ASN A 1 75 ? -8.301 7.271 6.351 1.00 98.12 75 ASN A N 1
ATOM 593 C CA . ASN A 1 75 ? -7.572 7.505 5.113 1.00 98.12 75 ASN A CA 1
ATOM 594 C C . ASN A 1 75 ? -6.118 7.097 5.312 1.00 98.12 75 ASN A C 1
ATOM 596 O O . ASN A 1 75 ? -5.512 7.346 6.359 1.00 98.12 75 ASN A 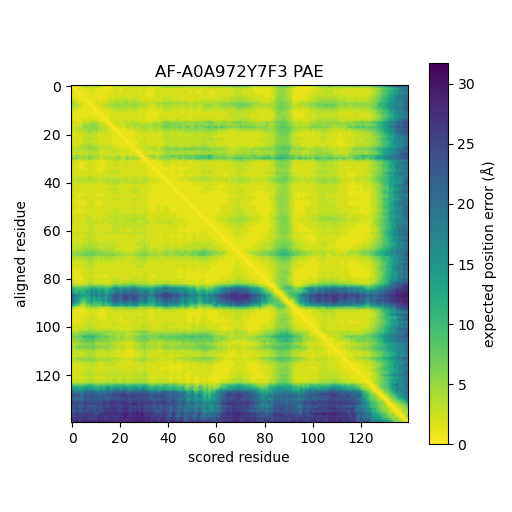O 1
ATOM 600 N N . ILE A 1 76 ? -5.569 6.469 4.289 1.00 98.00 76 ILE A N 1
ATOM 601 C CA . ILE A 1 76 ? -4.242 5.889 4.299 1.00 98.00 76 ILE A CA 1
ATOM 602 C C . ILE A 1 76 ? -3.501 6.362 3.054 1.00 98.00 76 ILE A C 1
ATOM 604 O O . ILE A 1 76 ? -4.050 6.358 1.953 1.00 98.00 76 ILE A O 1
ATOM 608 N N . GLU A 1 77 ? -2.233 6.706 3.230 1.00 98.31 77 GLU A N 1
ATOM 609 C CA . GLU A 1 77 ? -1.279 6.860 2.140 1.00 98.31 77 GLU A CA 1
ATOM 610 C C . GLU A 1 77 ? -0.240 5.735 2.198 1.00 98.31 77 GLU A C 1
ATOM 612 O O . GLU A 1 77 ? 0.341 5.454 3.253 1.00 98.31 77 GLU A O 1
ATOM 617 N N . LEU A 1 78 ? -0.016 5.081 1.057 1.00 98.06 78 LEU A N 1
ATOM 618 C CA . LEU A 1 78 ? 1.129 4.212 0.828 1.00 98.06 78 LEU A CA 1
ATOM 619 C C . LEU A 1 78 ? 2.057 4.863 -0.188 1.00 98.06 78 LEU A C 1
ATOM 621 O O . LEU A 1 78 ? 1.639 5.195 -1.292 1.00 98.06 78 LEU A O 1
ATOM 625 N N . THR A 1 79 ? 3.334 4.963 0.154 1.00 98.12 79 THR A N 1
ATOM 626 C CA . THR A 1 79 ? 4.384 5.345 -0.793 1.00 98.12 79 THR A CA 1
ATOM 627 C C . THR A 1 79 ? 5.300 4.158 -1.030 1.00 98.12 79 THR A C 1
ATOM 629 O O . THR A 1 79 ? 5.765 3.543 -0.072 1.00 98.12 79 THR A O 1
ATOM 632 N N . PHE A 1 80 ? 5.601 3.871 -2.294 1.00 98.00 80 PH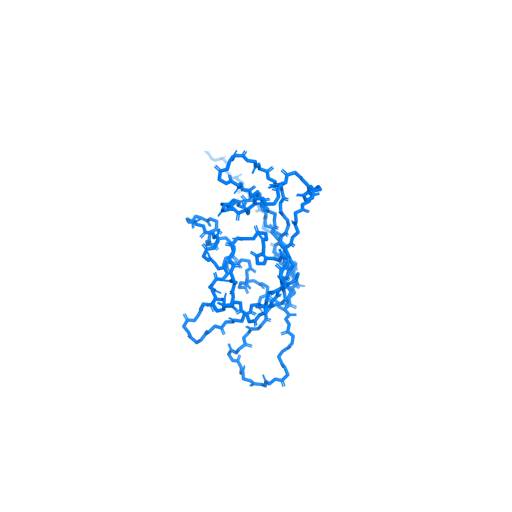E A N 1
ATOM 633 C CA . PHE A 1 80 ? 6.610 2.900 -2.701 1.00 98.00 80 PHE A CA 1
ATOM 634 C C . PHE A 1 80 ? 7.754 3.622 -3.402 1.00 98.00 80 PHE A C 1
ATOM 636 O O . PHE A 1 80 ? 7.531 4.444 -4.288 1.00 98.00 80 PHE A O 1
ATOM 643 N N . ALA A 1 81 ? 8.987 3.294 -3.034 1.00 96.81 81 ALA A N 1
AT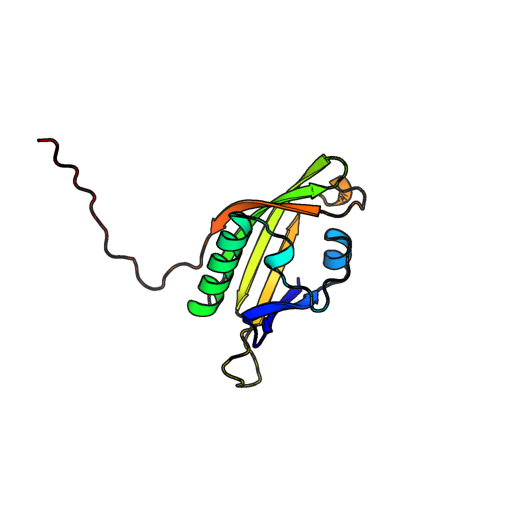OM 644 C CA . ALA A 1 81 ? 10.189 3.801 -3.673 1.00 96.81 81 ALA A CA 1
ATOM 645 C C . ALA A 1 81 ? 11.166 2.650 -3.956 1.00 96.81 81 ALA A C 1
ATOM 647 O O . ALA A 1 81 ? 11.276 1.729 -3.144 1.00 96.81 81 ALA A O 1
ATOM 648 N N . PRO A 1 82 ? 11.910 2.678 -5.072 1.00 94.50 82 PRO A N 1
ATOM 649 C CA . PRO A 1 82 ? 12.933 1.675 -5.336 1.00 94.50 82 PRO A CA 1
ATOM 650 C C . PRO A 1 82 ? 14.031 1.730 -4.278 1.00 94.50 82 PRO A C 1
ATOM 652 O O . PRO A 1 82 ? 14.547 2.802 -3.964 1.00 94.50 82 PRO A O 1
ATOM 655 N N . LEU A 1 83 ? 14.423 0.568 -3.761 1.00 92.31 83 LEU A N 1
ATOM 656 C CA . LEU A 1 83 ? 15.541 0.449 -2.836 1.00 92.31 83 LEU A CA 1
ATOM 657 C C . LEU A 1 83 ? 16.721 -0.207 -3.571 1.00 92.31 83 LEU A C 1
ATOM 659 O O . LEU A 1 83 ? 16.576 -1.335 -4.053 1.00 92.31 83 LEU A O 1
ATOM 663 N N . PRO A 1 84 ? 17.888 0.458 -3.683 1.00 81.31 84 PRO A N 1
ATOM 664 C CA . PRO A 1 84 ? 19.062 -0.135 -4.310 1.00 81.31 84 PRO A CA 1
ATOM 665 C C . PRO A 1 84 ? 19.441 -1.450 -3.626 1.00 81.31 84 PRO A C 1
ATOM 667 O O . PRO A 1 84 ? 19.544 -1.518 -2.401 1.00 81.31 84 PRO A O 1
ATOM 670 N N . ASN A 1 85 ? 19.648 -2.503 -4.417 1.00 73.12 85 ASN A N 1
ATOM 671 C CA . ASN A 1 85 ? 20.155 -3.764 -3.899 1.00 73.12 85 ASN A CA 1
ATOM 672 C C . ASN A 1 85 ? 21.693 -3.756 -3.986 1.00 73.12 85 ASN A C 1
ATOM 674 O O . ASN A 1 85 ? 22.218 -3.617 -5.093 1.00 73.12 85 ASN A O 1
ATOM 678 N N . PRO A 1 86 ? 22.427 -3.882 -2.864 1.00 60.66 86 PRO A N 1
ATOM 679 C CA . PRO A 1 86 ? 23.889 -3.949 -2.891 1.00 60.66 86 PRO A CA 1
ATOM 680 C C . PRO A 1 86 ? 24.417 -5.231 -3.556 1.00 60.66 86 PRO A C 1
ATOM 682 O O . PRO A 1 86 ? 25.535 -5.238 -4.067 1.00 60.66 86 PRO A O 1
ATOM 685 N N . GLN A 1 87 ? 23.625 -6.308 -3.596 1.00 59.81 87 GLN A N 1
ATOM 686 C CA . GLN A 1 87 ? 23.981 -7.551 -4.278 1.00 59.81 87 GLN A CA 1
ATOM 687 C C . GLN A 1 87 ? 23.366 -7.566 -5.684 1.00 59.81 87 GLN A C 1
ATOM 689 O O . GLN A 1 87 ? 22.151 -7.475 -5.845 1.00 59.81 87 GLN A O 1
ATOM 694 N N . LYS A 1 88 ? 24.213 -7.700 -6.715 1.00 52.91 88 LYS A N 1
ATOM 695 C CA . LYS A 1 88 ? 23.856 -7.751 -8.151 1.00 52.91 88 LYS A CA 1
ATOM 696 C C . LYS A 1 88 ? 23.067 -9.015 -8.560 1.00 52.91 88 LYS A C 1
ATOM 698 O O . LYS A 1 88 ? 23.207 -9.492 -9.682 1.00 52.91 88 LYS A O 1
ATOM 703 N N . ALA A 1 89 ? 22.250 -9.591 -7.680 1.00 59.59 89 ALA A N 1
ATOM 704 C CA . ALA A 1 89 ? 21.307 -10.630 -8.076 1.00 59.59 89 ALA A CA 1
ATOM 705 C C . ALA A 1 89 ? 20.186 -9.955 -8.881 1.00 59.59 89 ALA A C 1
ATOM 707 O O . ALA A 1 89 ? 19.283 -9.341 -8.313 1.00 59.59 89 ALA A O 1
ATOM 708 N N . ALA A 1 90 ? 20.289 -10.026 -10.210 1.00 54.97 90 ALA A N 1
ATOM 709 C CA . ALA A 1 90 ? 19.495 -9.254 -11.171 1.00 54.97 90 ALA A CA 1
ATOM 710 C C . ALA A 1 90 ? 17.965 -9.360 -10.988 1.00 54.97 90 ALA A C 1
ATOM 712 O O . ALA A 1 90 ? 17.243 -8.452 -11.391 1.00 54.97 90 ALA A O 1
ATOM 713 N N . ASN A 1 91 ? 17.475 -10.410 -10.321 1.00 61.16 91 ASN A N 1
ATOM 714 C CA . ASN A 1 91 ? 16.042 -10.666 -10.151 1.00 61.16 91 ASN A CA 1
ATOM 715 C C . ASN A 1 91 ? 15.467 -10.223 -8.794 1.00 61.16 91 ASN A C 1
ATOM 717 O O . ASN A 1 91 ? 14.249 -10.207 -8.621 1.00 61.16 91 ASN A O 1
ATOM 721 N N . GLN A 1 92 ? 16.297 -9.803 -7.834 1.00 70.69 92 GLN A N 1
ATOM 722 C CA . GLN A 1 92 ? 15.824 -9.416 -6.500 1.00 70.69 92 GLN A CA 1
ATOM 723 C C . GLN A 1 92 ? 15.521 -7.917 -6.429 1.00 70.69 92 GLN A C 1
ATOM 725 O O . GLN A 1 92 ? 16.307 -7.113 -5.918 1.00 70.69 92 GLN A O 1
ATOM 730 N N . SER A 1 93 ? 14.350 -7.544 -6.947 1.00 88.50 93 SER A N 1
ATOM 731 C CA . SER A 1 93 ? 13.815 -6.186 -6.814 1.00 88.50 93 SER A CA 1
ATOM 732 C C . SER A 1 93 ? 13.360 -5.929 -5.380 1.00 88.50 93 SER A C 1
ATOM 734 O O . SER A 1 93 ? 12.550 -6.686 -4.843 1.00 88.50 93 SER A O 1
ATOM 736 N N . ARG A 1 94 ? 13.862 -4.852 -4.769 1.00 93.69 94 ARG A N 1
ATOM 737 C CA . ARG A 1 94 ? 13.471 -4.397 -3.430 1.00 93.69 94 ARG A CA 1
ATOM 738 C C . ARG A 1 94 ? 12.850 -3.016 -3.516 1.00 93.69 94 ARG A C 1
ATOM 740 O O . ARG A 1 94 ? 13.391 -2.142 -4.192 1.00 93.69 94 ARG A O 1
ATOM 747 N N . LEU A 1 95 ? 11.753 -2.818 -2.797 1.00 96.00 95 LEU A N 1
ATOM 748 C CA . LEU A 1 95 ? 11.109 -1.520 -2.653 1.00 96.00 95 LEU A CA 1
ATOM 749 C C . LEU A 1 95 ? 11.036 -1.150 -1.172 1.00 96.00 95 LEU A C 1
ATOM 751 O O . LEU A 1 95 ? 10.743 -1.989 -0.316 1.00 96.00 95 LEU A O 1
ATOM 755 N N . LEU A 1 96 ? 11.302 0.118 -0.883 1.00 96.56 96 LEU A N 1
ATOM 756 C CA . LEU A 1 96 ? 10.991 0.751 0.386 1.00 96.56 96 LEU A CA 1
ATOM 757 C C . LEU A 1 96 ? 9.533 1.204 0.349 1.00 96.56 96 LEU A C 1
ATOM 759 O O . LEU A 1 96 ? 9.108 1.870 -0.592 1.00 96.56 96 LEU A O 1
ATOM 763 N N . GLY A 1 97 ? 8.788 0.852 1.385 1.00 97.06 97 GLY A N 1
ATOM 764 C CA . GLY A 1 97 ? 7.405 1.240 1.566 1.00 97.06 97 GLY A CA 1
ATOM 765 C C . GLY A 1 97 ? 7.207 2.112 2.799 1.00 97.06 97 GLY A C 1
ATOM 766 O O . GLY A 1 97 ? 7.808 1.893 3.857 1.00 97.06 97 GLY A O 1
ATOM 767 N N . LEU A 1 98 ? 6.317 3.087 2.689 1.00 96.75 98 LEU A N 1
ATOM 768 C CA . LEU A 1 98 ? 5.807 3.868 3.806 1.00 96.75 98 LEU A CA 1
ATOM 769 C C . LEU A 1 98 ? 4.292 3.709 3.843 1.00 96.75 98 LEU A C 1
ATOM 771 O O . LEU A 1 98 ? 3.642 3.866 2.823 1.00 96.75 98 LEU A O 1
ATOM 775 N N . TYR A 1 99 ? 3.757 3.377 5.014 1.00 97.12 99 TYR A N 1
ATOM 776 C CA . TYR A 1 99 ? 2.326 3.278 5.277 1.00 97.12 99 TYR A CA 1
ATOM 777 C C . TYR A 1 99 ? 1.984 4.314 6.338 1.00 97.12 99 TYR A C 1
ATOM 779 O O . TYR A 1 99 ? 2.581 4.296 7.421 1.00 97.12 99 TYR A O 1
ATOM 787 N N . GLN A 1 100 ? 1.048 5.205 6.037 1.00 95.44 100 GLN A N 1
ATOM 788 C CA . GLN A 1 100 ? 0.650 6.287 6.927 1.00 95.44 100 GLN A CA 1
ATOM 789 C C . GLN A 1 100 ? -0.864 6.356 7.030 1.00 95.44 100 GLN A C 1
ATOM 791 O O . GLN A 1 100 ? -1.559 6.427 6.025 1.00 95.44 100 GLN A O 1
ATOM 796 N N . VAL A 1 101 ? -1.366 6.381 8.263 1.00 96.38 101 VAL A N 1
ATOM 797 C CA . VAL A 1 101 ? -2.739 6.805 8.546 1.00 96.38 101 VAL A CA 1
ATOM 798 C C . VAL A 1 101 ? -2.736 8.330 8.576 1.00 96.38 101 VAL A C 1
ATOM 800 O O . VAL A 1 101 ? -1.931 8.919 9.297 1.00 96.38 101 VAL A O 1
ATOM 803 N N . LEU A 1 102 ? -3.597 8.958 7.778 1.00 96.06 102 LEU A N 1
ATOM 804 C CA . LEU A 1 102 ? -3.621 10.415 7.615 1.00 96.06 102 LEU A CA 1
ATOM 805 C C . LEU A 1 102 ? -4.360 11.122 8.761 1.00 96.06 102 LEU A C 1
ATOM 807 O O . LEU A 1 102 ? -4.124 12.298 9.028 1.00 96.06 102 LEU A O 1
ATOM 811 N N . GLN A 1 103 ? -5.239 10.408 9.464 1.00 94.06 103 GLN A N 1
ATOM 812 C CA . GLN A 1 103 ? -5.869 10.858 10.705 1.00 94.06 103 GLN A CA 1
ATOM 813 C C . GLN A 1 103 ? -4.994 10.551 11.934 1.00 94.06 103 GLN A C 1
ATOM 815 O O . GLN A 1 103 ? -4.165 9.636 11.899 1.00 94.06 103 GLN A O 1
ATOM 820 N N . PRO A 1 104 ? -5.225 11.230 13.077 1.00 90.69 104 PRO A N 1
ATOM 821 C CA . PRO A 1 104 ? -4.605 10.851 14.343 1.00 90.69 104 PRO A CA 1
ATOM 822 C C . PRO A 1 104 ? -4.869 9.379 14.684 1.00 90.69 104 PRO A C 1
ATOM 824 O O . PRO A 1 104 ? -6.021 8.952 14.769 1.00 90.69 104 PRO A O 1
ATOM 827 N N . GLN A 1 105 ? -3.810 8.605 14.949 1.00 83.06 105 GLN A N 1
ATOM 828 C CA . GLN A 1 105 ? -3.909 7.153 15.189 1.00 83.06 105 GLN A CA 1
ATOM 829 C C . GLN A 1 105 ? -4.818 6.785 16.375 1.00 83.06 105 GLN A C 1
ATOM 831 O O . GLN A 1 105 ? -5.363 5.682 16.411 1.00 83.06 105 GLN A O 1
ATOM 836 N N . LEU A 1 106 ? -5.043 7.711 17.316 1.00 89.00 106 LEU A N 1
ATOM 837 C CA . LEU A 1 106 ? -5.959 7.528 18.446 1.00 89.00 106 LEU A CA 1
ATOM 838 C C . LEU A 1 106 ? -7.386 7.154 18.000 1.00 89.00 106 LEU A C 1
ATOM 840 O O . LEU A 1 106 ? -8.081 6.448 18.730 1.00 89.00 106 LEU A O 1
ATOM 844 N N . ILE A 1 107 ? -7.801 7.540 16.786 1.00 91.38 107 ILE A N 1
ATOM 845 C CA . ILE A 1 107 ? -9.108 7.175 16.218 1.00 91.38 107 ILE A CA 1
ATOM 846 C C . ILE A 1 107 ? -9.292 5.654 16.096 1.00 91.38 107 ILE A C 1
ATOM 848 O O . ILE A 1 107 ? -10.393 5.129 16.280 1.00 91.38 107 ILE A O 1
ATOM 852 N N . LEU A 1 108 ? -8.199 4.921 15.862 1.00 92.19 108 LEU A N 1
ATOM 853 C CA . LEU A 1 108 ? -8.214 3.466 15.751 1.00 92.19 108 LEU A CA 1
ATOM 854 C C . LEU A 1 108 ? -8.409 2.794 17.115 1.00 92.19 108 LEU A C 1
ATOM 856 O O . LEU A 1 108 ? -8.905 1.669 17.164 1.00 92.19 108 LEU A O 1
ATOM 860 N N . LYS A 1 109 ? -8.101 3.478 18.229 1.00 91.88 109 LYS A N 1
ATOM 861 C CA . LYS A 1 109 ? -8.200 2.945 19.602 1.00 91.88 109 LYS A CA 1
ATOM 862 C C . LYS A 1 109 ? -7.487 1.591 19.765 1.00 91.88 109 LYS A C 1
ATOM 864 O O . LYS A 1 109 ? -8.013 0.678 20.389 1.00 91.88 109 LYS A O 1
ATOM 869 N N . GLY A 1 110 ? -6.326 1.438 19.124 1.00 91.06 110 GLY A N 1
ATOM 870 C CA . GLY A 1 110 ? -5.544 0.194 19.127 1.00 91.06 110 GLY A CA 1
ATOM 871 C C . GLY A 1 110 ? -6.103 -0.939 18.256 1.00 91.06 110 GLY A C 1
ATOM 872 O O . GLY A 1 110 ? -5.498 -2.005 18.204 1.00 91.06 110 GLY A O 1
ATOM 873 N N . ARG A 1 111 ? -7.228 -0.735 17.559 1.00 95.38 111 ARG A N 1
ATOM 874 C CA . ARG A 1 111 ? -7.807 -1.741 16.660 1.00 95.38 111 ARG A CA 1
ATOM 875 C C . ARG A 1 111 ? -7.044 -1.765 15.332 1.00 95.38 111 ARG A C 1
ATOM 877 O O . ARG A 1 111 ? -6.760 -0.693 14.792 1.00 95.38 111 ARG A O 1
ATOM 884 N N . PRO A 1 112 ? -6.756 -2.953 14.783 1.00 95.56 112 PRO A N 1
ATOM 885 C CA . PRO A 1 112 ? -6.051 -3.062 13.517 1.00 95.56 112 PRO A CA 1
ATOM 886 C C . PRO A 1 112 ? -6.937 -2.643 12.340 1.00 95.56 112 PRO A C 1
ATOM 888 O O . PRO A 1 112 ? -8.162 -2.809 12.362 1.00 95.56 112 PRO A O 1
ATOM 891 N N . VAL A 1 113 ? -6.294 -2.125 11.297 1.00 96.19 113 VAL A N 1
ATOM 892 C CA . VAL A 1 113 ? -6.890 -1.912 9.980 1.00 96.19 113 VAL A CA 1
ATOM 893 C C . VAL A 1 113 ? -6.937 -3.256 9.265 1.00 96.19 113 VAL A C 1
ATOM 895 O O . VAL A 1 113 ? -5.907 -3.897 9.073 1.00 96.19 113 VAL A O 1
ATOM 898 N N . TRP A 1 114 ? -8.139 -3.679 8.890 1.00 92.12 114 TRP A N 1
ATOM 899 C CA . TRP A 1 114 ? -8.396 -5.011 8.352 1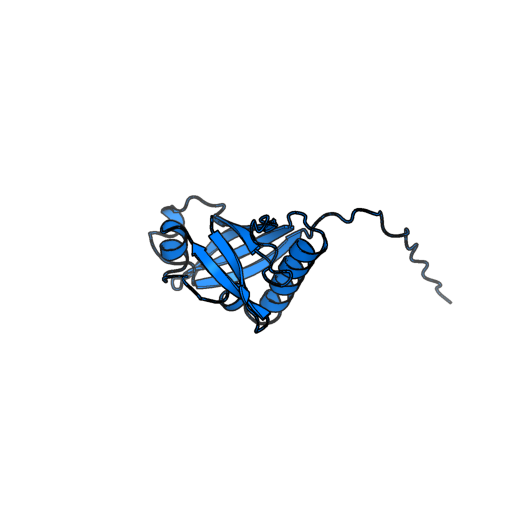.00 92.12 114 TRP A CA 1
ATOM 900 C C . TRP A 1 114 ? -8.619 -5.013 6.843 1.00 92.12 114 TRP A C 1
ATOM 902 O O . TRP A 1 114 ? -8.109 -5.882 6.144 1.00 92.12 114 TRP A O 1
ATOM 912 N N . ARG A 1 115 ? -9.410 -4.059 6.343 1.00 93.81 115 ARG A N 1
ATOM 913 C CA . ARG A 1 115 ? -9.779 -3.994 4.928 1.00 93.81 115 ARG A CA 1
ATOM 914 C C . ARG A 1 115 ? -9.308 -2.692 4.324 1.00 93.81 115 ARG A C 1
ATOM 916 O O . ARG A 1 115 ? -9.677 -1.636 4.826 1.00 93.81 115 ARG A O 1
ATOM 923 N N . HIS A 1 116 ? -8.608 -2.781 3.203 1.00 97.56 116 HIS A N 1
ATOM 924 C CA . HIS A 1 116 ? -8.180 -1.627 2.428 1.00 97.56 116 HIS A CA 1
ATOM 925 C C . HIS A 1 116 ? -9.018 -1.475 1.166 1.00 97.56 116 HIS A C 1
ATOM 927 O O . HIS A 1 116 ? -9.473 -2.467 0.592 1.00 97.56 116 HIS A O 1
ATOM 933 N N . ARG A 1 117 ? -9.223 -0.226 0.742 1.00 97.62 117 ARG A N 1
ATOM 934 C CA . ARG A 1 117 ? -9.825 0.105 -0.554 1.00 97.62 117 ARG A CA 1
ATOM 935 C C . ARG A 1 117 ? -9.081 1.245 -1.214 1.00 97.62 117 ARG A C 1
ATOM 937 O O . ARG A 1 117 ? -8.905 2.287 -0.587 1.00 97.62 117 ARG A O 1
ATOM 944 N N . VAL A 1 118 ? -8.670 1.063 -2.460 1.00 98.38 118 VAL A N 1
ATOM 945 C CA . VAL A 1 118 ? -7.945 2.092 -3.218 1.00 98.38 118 VAL A CA 1
ATOM 946 C C . VAL A 1 118 ? -8.885 3.254 -3.541 1.00 98.38 118 VAL A C 1
ATOM 948 O O . VAL A 1 118 ? -10.015 3.044 -3.973 1.00 98.38 118 VAL A O 1
ATOM 951 N N . THR A 1 119 ? -8.419 4.486 -3.338 1.00 98.19 119 THR A N 1
ATOM 952 C CA . THR A 1 119 ? -9.163 5.707 -3.690 1.00 98.19 119 THR A CA 1
ATOM 953 C C . THR A 1 119 ? -8.473 6.528 -4.771 1.00 98.19 119 THR A C 1
ATOM 955 O O . THR A 1 119 ? -9.159 7.165 -5.565 1.00 98.19 119 THR A O 1
ATOM 958 N N . ALA A 1 120 ? -7.140 6.502 -4.844 1.00 98.12 120 ALA A N 1
ATOM 959 C CA . ALA A 1 120 ? -6.388 7.130 -5.928 1.00 98.12 120 ALA A CA 1
ATOM 960 C C . ALA A 1 120 ? -5.005 6.493 -6.089 1.00 98.12 120 ALA A C 1
ATOM 962 O O . ALA A 1 120 ? -4.383 6.104 -5.104 1.00 98.12 120 ALA A O 1
ATOM 963 N N . ILE A 1 121 ? -4.494 6.445 -7.320 1.00 97.75 121 ILE A N 1
ATOM 964 C CA . ILE A 1 121 ? -3.122 6.023 -7.621 1.00 97.75 121 ILE A CA 1
ATOM 965 C C . ILE A 1 121 ? -2.402 7.151 -8.343 1.00 97.75 121 ILE A C 1
ATOM 967 O O . ILE A 1 121 ? -2.903 7.702 -9.321 1.00 97.75 121 ILE A O 1
ATOM 971 N N . TYR A 1 122 ? -1.190 7.433 -7.886 1.00 97.44 122 TYR A N 1
ATOM 972 C CA . TYR A 1 122 ? -0.266 8.372 -8.495 1.00 97.44 122 TYR A CA 1
ATOM 973 C C . TYR A 1 122 ? 0.972 7.581 -8.929 1.00 97.44 122 TYR A C 1
ATOM 975 O O . TYR A 1 122 ? 1.896 7.381 -8.130 1.00 97.44 122 TYR A O 1
ATOM 983 N N . PRO A 1 123 ? 0.985 7.063 -10.171 1.00 95.69 123 PRO A N 1
ATOM 984 C CA . PRO A 1 123 ? 2.118 6.300 -10.665 1.00 95.69 123 PRO A CA 1
ATOM 985 C C . PRO A 1 123 ? 3.341 7.214 -10.839 1.00 95.69 123 PRO A C 1
ATOM 987 O O . PRO A 1 123 ? 3.203 8.443 -10.911 1.00 95.69 123 PRO A O 1
ATOM 990 N N . PRO A 1 124 ? 4.549 6.639 -10.936 1.00 95.12 124 PRO A N 1
ATOM 991 C CA . PRO A 1 124 ? 5.742 7.426 -11.192 1.00 95.12 124 PRO A CA 1
ATOM 992 C C . PRO A 1 124 ? 5.615 8.263 -12.467 1.00 95.12 124 PRO A C 1
ATOM 994 O O . PRO A 1 124 ? 5.128 7.791 -13.495 1.00 95.12 124 PRO A O 1
ATOM 997 N N . LYS A 1 125 ? 6.086 9.515 -12.421 1.00 87.19 125 LYS A N 1
ATOM 998 C CA . LYS A 1 125 ? 6.054 10.389 -13.600 1.00 87.19 125 LYS A CA 1
ATOM 999 C C . LYS A 1 125 ? 6.929 9.799 -14.720 1.00 87.19 125 LYS A C 1
ATOM 1001 O O . LYS A 1 125 ? 8.115 9.531 -14.469 1.00 87.19 125 LYS A O 1
ATOM 1006 N N . PRO A 1 126 ? 6.393 9.640 -15.943 1.00 75.69 126 PRO A N 1
ATOM 1007 C CA . PRO A 1 126 ? 7.168 9.130 -17.065 1.00 75.69 126 PRO A CA 1
ATOM 1008 C C . PRO A 1 126 ? 8.307 10.096 -17.412 1.00 75.69 126 PRO A C 1
ATOM 1010 O O . PRO A 1 126 ? 8.169 11.310 -17.269 1.00 75.69 126 PRO A O 1
ATOM 1013 N N . ASP A 1 127 ? 9.447 9.560 -17.854 1.00 73.06 127 ASP A N 1
ATOM 1014 C CA . ASP A 1 127 ? 10.598 10.368 -18.298 1.00 73.06 127 ASP A CA 1
ATOM 1015 C C . ASP A 1 127 ? 10.335 11.128 -19.599 1.00 73.06 127 ASP A C 1
ATOM 1017 O O . ASP A 1 127 ? 10.933 12.171 -19.850 1.00 73.06 127 ASP A O 1
ATOM 1021 N N . ARG A 1 128 ? 9.430 10.614 -20.432 1.00 68.00 128 ARG A N 1
ATOM 1022 C CA . ARG A 1 128 ? 9.001 11.260 -21.669 1.00 68.00 128 ARG A CA 1
ATOM 1023 C C . ARG A 1 128 ? 7.537 11.635 -21.566 1.00 68.00 128 ARG A C 1
ATOM 1025 O O . ARG A 1 128 ? 6.710 10.818 -21.167 1.00 68.00 128 ARG A O 1
ATOM 1032 N N . GLN A 1 129 ? 7.226 12.864 -21.964 1.00 61.03 129 GLN A N 1
ATOM 1033 C CA . GLN A 1 129 ? 5.848 13.263 -22.205 1.00 61.03 129 GLN A CA 1
ATOM 1034 C C . GLN A 1 129 ? 5.280 12.344 -23.296 1.00 61.03 129 GLN A C 1
ATOM 1036 O O . GLN A 1 129 ? 5.891 12.243 -24.365 1.00 61.03 129 GLN A O 1
ATOM 1041 N N . PRO A 1 130 ? 4.167 11.635 -23.038 1.00 60.12 130 PRO A N 1
ATOM 1042 C CA . PRO A 1 130 ? 3.527 10.854 -24.081 1.00 60.12 130 PRO A CA 1
ATOM 1043 C C . PRO A 1 130 ? 3.126 11.795 -25.228 1.00 60.12 130 PRO A C 1
ATOM 1045 O O . PRO A 1 130 ? 2.817 12.966 -24.973 1.00 60.12 130 PRO A O 1
ATOM 1048 N N . PRO A 1 131 ? 3.146 11.324 -26.487 1.00 69.88 131 PRO A N 1
ATOM 1049 C CA . PRO A 1 131 ? 2.663 12.121 -27.607 1.00 69.88 131 PRO A CA 1
ATOM 1050 C C . PRO A 1 131 ? 1.244 12.609 -27.296 1.00 69.88 131 PRO A C 1
ATOM 1052 O O . PRO A 1 131 ? 0.411 11.838 -26.816 1.00 69.88 131 PRO A O 1
ATOM 1055 N N . GLN A 1 132 ? 0.979 13.900 -27.515 1.00 71.94 132 GLN A N 1
ATOM 1056 C CA . GLN A 1 132 ? -0.342 14.468 -27.262 1.00 71.94 132 GLN A CA 1
ATOM 1057 C C . GLN A 1 132 ? -1.338 13.860 -28.250 1.00 71.94 132 GLN A C 1
ATOM 1059 O O . GLN A 1 132 ? -1.377 14.229 -29.423 1.00 71.94 132 GLN A O 1
ATOM 1064 N N . VAL A 1 133 ? -2.127 12.896 -27.780 1.00 69.44 133 VAL A N 1
ATOM 1065 C CA . VAL A 1 133 ? -3.209 12.316 -28.571 1.00 69.44 133 VAL A CA 1
ATOM 1066 C C . VAL A 1 133 ? -4.355 13.322 -28.573 1.00 69.44 133 VAL A C 1
ATOM 1068 O O . VAL A 1 133 ? -4.996 13.553 -27.548 1.00 69.44 133 VAL A O 1
ATOM 1071 N N . ARG A 1 134 ? -4.599 13.955 -29.722 1.00 74.81 134 ARG A N 1
ATOM 1072 C CA . ARG A 1 134 ? -5.761 14.823 -29.915 1.00 74.81 134 ARG A CA 1
ATOM 1073 C C . ARG A 1 134 ? -6.948 13.938 -30.276 1.00 74.81 134 ARG A C 1
ATOM 1075 O O . ARG A 1 134 ? -6.998 13.393 -31.373 1.00 74.81 134 ARG A O 1
ATOM 1082 N N . LEU A 1 135 ? -7.880 13.775 -29.342 1.00 69.75 135 LEU A N 1
ATOM 1083 C CA . LEU A 1 135 ? -9.151 13.121 -29.630 1.00 69.75 135 LEU A CA 1
ATOM 1084 C C . LEU A 1 135 ? -9.956 14.034 -30.560 1.00 69.75 135 LEU A C 1
ATOM 1086 O O . LEU A 1 135 ? -10.258 15.173 -30.206 1.00 69.75 135 LEU A O 1
ATOM 1090 N N . VAL A 1 136 ? -10.264 13.542 -31.757 1.00 72.50 136 VAL A N 1
ATOM 1091 C CA . VAL A 1 136 ? -11.179 14.188 -32.700 1.00 72.50 136 VAL A CA 1
ATOM 1092 C C . VAL A 1 136 ? -12.388 13.273 -32.814 1.00 72.50 136 VAL A C 1
ATOM 1094 O O . VAL A 1 136 ? -12.254 12.132 -33.248 1.00 72.50 136 VAL A O 1
ATOM 1097 N N . ALA A 1 137 ? -13.551 13.751 -32.380 1.00 71.38 137 ALA A N 1
ATOM 1098 C CA . ALA A 1 137 ? -14.814 13.092 -32.673 1.00 71.38 137 ALA A CA 1
ATOM 1099 C C . ALA A 1 137 ? -15.328 13.649 -34.006 1.00 71.38 137 ALA A C 1
ATOM 1101 O O . ALA A 1 137 ? -15.490 14.864 -34.133 1.00 71.38 137 ALA A O 1
ATOM 1102 N N . SER A 1 138 ? -15.542 12.776 -34.989 1.00 64.75 138 SER A N 1
ATOM 1103 C CA . SER A 1 138 ? -16.319 13.106 -36.185 1.00 64.75 138 SER A CA 1
ATOM 1104 C C . SER A 1 138 ? -17.753 12.677 -35.913 1.00 64.75 138 SER A C 1
ATOM 1106 O O . SER A 1 138 ? -17.983 11.506 -35.613 1.00 64.75 138 SER A O 1
ATOM 1108 N N . ASN A 1 139 ? -18.689 13.620 -35.966 1.00 63.28 139 ASN A N 1
ATOM 1109 C CA . ASN A 1 139 ? -20.108 13.300 -36.058 1.00 63.28 139 ASN A CA 1
ATOM 1110 C C . ASN A 1 139 ? -20.474 13.362 -37.542 1.00 63.28 139 ASN A C 1
ATOM 1112 O O . ASN A 1 139 ? -20.541 14.466 -38.084 1.00 63.28 139 ASN A O 1
ATOM 1116 N N . ASP A 1 140 ? -20.677 12.195 -38.150 1.00 61.19 140 ASP A N 1
ATOM 1117 C CA . ASP A 1 140 ? -21.419 12.047 -39.409 1.00 61.19 140 ASP A CA 1
ATOM 1118 C C . ASP A 1 140 ? -22.890 11.733 -39.099 1.00 61.19 140 ASP A C 1
ATOM 1120 O O . ASP A 1 140 ? -23.137 10.955 -38.143 1.00 61.19 140 ASP A O 1
#

Radius of gyration: 17.36 Å; Cα contacts (8 Å, |Δi|>4): 265; chains: 1; bounding box: 45×32×59 Å

Mean predicted aligned error: 6.47 Å

Nearest PDB structures (foldseek):
  2gj3-assembly1_A  TM=6.758E-01  e=4.549E-03  Azotobacter vinelandii
  6ide-assembly1_B  TM=6.994E-01  e=1.430E-02  Vibrio cholerae
  3lyx-assembly1_A  TM=6.953E-01  e=1.698E-02  Colwellia psychrerythraea 34H
  8j68-assembly1_A-2  TM=5.893E-01  e=4.057E-03  Klebsormidium nitens
  6ide-assembly1_A  TM=6.860E-01  e=2.016E-02  Vibrio cholerae